Protein AF-A0AAV9IFF8-F1 (afdb_monomer_lite)

Organism: NCBI:txid3028027

Structure (mmCIF, N/CA/C/O backbone):
data_AF-A0AAV9IFF8-F1
#
_entry.id   AF-A0AAV9IFF8-F1
#
loop_
_atom_site.group_PDB
_atom_site.id
_atom_site.type_symbol
_atom_site.label_atom_id
_atom_site.label_alt_id
_atom_site.label_comp_id
_atom_site.label_asym_id
_atom_site.label_entity_id
_atom_site.label_seq_id
_atom_site.pdbx_PDB_ins_code
_atom_site.Cartn_x
_atom_site.Cartn_y
_atom_site.Cartn_z
_atom_site.occupancy
_atom_site.B_iso_or_equiv
_atom_site.auth_seq_id
_atom_site.auth_comp_id
_atom_site.auth_asym_id
_atom_site.auth_atom_id
_atom_site.pdbx_PDB_model_num
ATOM 1 N N . MET A 1 1 ? 16.953 96.200 3.682 1.00 42.09 1 MET A N 1
ATOM 2 C CA . MET A 1 1 ? 16.324 95.847 4.978 1.00 42.09 1 MET A CA 1
ATOM 3 C C . MET A 1 1 ? 15.587 94.523 4.753 1.00 42.09 1 MET A C 1
ATOM 5 O O . MET A 1 1 ? 14.752 94.488 3.869 1.00 42.09 1 MET A O 1
ATOM 9 N N . GLN A 1 2 ? 16.113 93.362 5.183 1.00 49.62 2 GLN A N 1
ATOM 10 C CA . GLN A 1 2 ? 15.755 92.664 6.444 1.00 49.62 2 GLN A CA 1
ATOM 11 C C . GLN A 1 2 ? 14.228 92.605 6.643 1.00 49.62 2 GLN A C 1
ATOM 13 O O . GLN A 1 2 ? 13.622 93.662 6.679 1.00 49.62 2 GLN A O 1
ATOM 18 N N . ARG A 1 3 ? 13.508 91.491 6.818 1.00 42.75 3 ARG A N 1
ATOM 19 C CA . ARG A 1 3 ? 13.687 90.064 7.199 1.00 42.75 3 ARG A CA 1
ATOM 20 C C . ARG A 1 3 ? 12.395 89.354 6.688 1.00 42.75 3 ARG A C 1
ATOM 22 O O . ARG A 1 3 ? 11.478 90.056 6.291 1.00 42.75 3 ARG A O 1
ATOM 29 N N . GLY A 1 4 ? 12.151 88.046 6.651 1.00 45.41 4 GLY A N 1
ATOM 30 C CA . GLY A 1 4 ? 12.701 86.811 7.217 1.00 45.41 4 GLY A CA 1
ATOM 31 C C . GLY A 1 4 ? 11.937 85.635 6.549 1.00 45.41 4 GLY A C 1
ATOM 32 O O . GLY A 1 4 ? 10.887 85.854 5.956 1.00 45.41 4 GLY A O 1
ATOM 33 N N . ARG A 1 5 ? 12.514 84.431 6.397 1.00 56.25 5 ARG A N 1
ATOM 34 C CA . ARG A 1 5 ? 12.431 83.295 7.352 1.00 56.25 5 ARG A CA 1
ATOM 35 C C . ARG A 1 5 ? 10.964 82.991 7.734 1.00 56.25 5 ARG A C 1
ATOM 37 O O . ARG A 1 5 ? 10.311 83.872 8.260 1.00 56.25 5 ARG A O 1
ATOM 44 N N . ILE A 1 6 ? 10.378 81.806 7.538 1.00 61.88 6 ILE A N 1
ATOM 45 C CA . ILE A 1 6 ? 10.861 80.447 7.829 1.00 61.88 6 ILE A CA 1
ATOM 46 C C . ILE A 1 6 ? 9.846 79.386 7.326 1.00 61.88 6 ILE A C 1
ATOM 48 O O . ILE A 1 6 ? 8.642 79.583 7.400 1.00 61.88 6 ILE A O 1
ATOM 52 N N . THR A 1 7 ? 10.387 78.251 6.870 1.00 54.72 7 THR A N 1
ATOM 53 C CA . THR A 1 7 ? 9.978 76.844 7.100 1.00 54.72 7 THR A CA 1
ATOM 54 C C . THR A 1 7 ? 8.498 76.422 7.105 1.00 54.72 7 THR A C 1
ATOM 56 O O . THR A 1 7 ? 7.759 76.725 8.036 1.00 54.72 7 THR A O 1
ATOM 59 N N . ALA A 1 8 ? 8.165 75.454 6.246 1.00 54.12 8 ALA A N 1
ATOM 60 C CA . ALA A 1 8 ? 7.304 74.340 6.643 1.00 54.12 8 ALA A CA 1
ATOM 61 C C . ALA A 1 8 ? 7.813 73.041 6.001 1.00 54.12 8 ALA A C 1
ATOM 63 O O . ALA A 1 8 ? 7.726 72.824 4.795 1.00 54.12 8 ALA A O 1
ATOM 64 N N . TYR A 1 9 ? 8.404 72.194 6.841 1.00 48.12 9 TYR A N 1
ATOM 65 C CA . TYR A 1 9 ? 8.840 70.844 6.516 1.00 48.12 9 TYR A CA 1
ATOM 66 C C . TYR A 1 9 ? 7.629 69.970 6.154 1.00 48.12 9 TYR A C 1
ATOM 68 O O . TYR A 1 9 ? 6.888 69.524 7.031 1.00 48.12 9 TYR A O 1
ATOM 76 N N . GLY A 1 10 ? 7.454 69.677 4.866 1.00 54.97 10 GLY A N 1
ATOM 77 C CA . GLY A 1 10 ? 6.535 68.645 4.394 1.00 54.97 10 GLY A CA 1
ATOM 78 C C . GLY A 1 10 ? 7.095 67.254 4.692 1.00 54.97 10 GLY A C 1
ATOM 79 O O . GLY A 1 10 ? 7.974 66.761 3.989 1.00 54.97 10 GLY A O 1
ATOM 80 N N . LYS A 1 11 ? 6.597 66.599 5.747 1.00 55.12 11 LYS A N 1
ATOM 81 C CA . LYS A 1 11 ? 6.882 65.184 6.030 1.00 55.12 11 LYS A CA 1
ATOM 82 C C . LYS A 1 11 ? 6.190 64.298 4.988 1.00 55.12 11 LYS A C 1
ATOM 84 O O . LYS A 1 11 ? 5.025 63.943 5.144 1.00 55.12 11 LYS A O 1
ATOM 89 N N . ALA A 1 12 ? 6.922 63.887 3.956 1.00 59.81 12 ALA A N 1
ATOM 90 C CA . ALA A 1 12 ? 6.508 62.805 3.069 1.00 59.81 12 ALA A CA 1
ATOM 91 C C . ALA A 1 12 ? 6.584 61.461 3.822 1.00 59.81 12 ALA A C 1
ATOM 93 O O . ALA A 1 12 ? 7.671 60.928 4.068 1.00 59.81 12 ALA A O 1
ATOM 94 N N . LYS A 1 13 ? 5.429 60.901 4.206 1.00 57.62 13 LYS A N 1
ATOM 95 C CA . LYS A 1 13 ? 5.331 59.514 4.682 1.00 57.62 13 LYS A CA 1
ATOM 96 C C . LYS A 1 13 ? 5.548 58.571 3.497 1.00 57.62 13 LYS A C 1
ATOM 98 O O . LYS A 1 13 ? 4.635 58.299 2.725 1.00 57.62 13 LYS A O 1
ATOM 103 N N . ARG A 1 14 ? 6.773 58.070 3.359 1.00 55.28 14 ARG A N 1
ATOM 104 C CA . ARG A 1 14 ? 7.107 56.956 2.468 1.00 55.28 14 ARG A CA 1
ATOM 105 C C . ARG A 1 14 ? 6.569 55.672 3.109 1.00 55.28 14 ARG A C 1
ATOM 107 O O . ARG A 1 14 ? 7.108 55.228 4.116 1.00 55.28 14 ARG A O 1
ATOM 114 N N . ASN A 1 15 ? 5.498 55.096 2.563 1.00 49.34 15 ASN A N 1
ATOM 115 C CA . ASN A 1 15 ? 5.029 53.762 2.952 1.00 49.34 15 ASN A CA 1
ATOM 116 C C . ASN A 1 15 ? 6.016 52.706 2.425 1.00 49.34 15 ASN A C 1
ATOM 118 O O . ASN A 1 15 ? 5.869 52.176 1.328 1.00 49.34 15 ASN A O 1
ATOM 122 N N . SER A 1 16 ? 7.045 52.410 3.215 1.00 51.75 16 SER A N 1
ATOM 123 C CA . SER A 1 16 ? 7.990 51.315 3.006 1.00 51.75 16 SER A CA 1
ATOM 124 C C . SER A 1 16 ? 7.501 50.056 3.727 1.00 51.75 16 SER A C 1
ATOM 126 O O . SER A 1 16 ? 7.927 49.800 4.849 1.00 51.75 16 SER A O 1
ATOM 128 N N . ALA A 1 17 ? 6.584 49.278 3.140 1.00 56.06 17 ALA A N 1
ATOM 129 C CA . ALA A 1 17 ? 6.200 47.988 3.735 1.00 56.06 17 ALA A CA 1
ATOM 130 C C . ALA A 1 17 ? 5.444 47.024 2.797 1.00 56.06 17 ALA A C 1
ATOM 132 O O . ALA A 1 17 ? 4.446 46.443 3.212 1.00 56.06 17 ALA A O 1
ATOM 133 N N . LYS A 1 18 ? 5.877 46.798 1.550 1.00 47.75 18 LYS A N 1
ATOM 134 C CA . LYS A 1 18 ? 5.387 45.643 0.762 1.00 47.75 18 LYS A CA 1
ATOM 135 C C . LYS A 1 18 ? 6.477 45.069 -0.146 1.00 47.75 18 LYS A C 1
ATOM 137 O O . LYS A 1 18 ? 6.438 45.248 -1.351 1.00 47.75 18 LYS A O 1
ATOM 142 N N . ALA A 1 19 ? 7.456 44.386 0.446 1.00 48.84 19 ALA A N 1
ATOM 143 C CA . ALA A 1 19 ? 8.402 43.543 -0.300 1.00 48.84 19 ALA A CA 1
ATOM 144 C C . ALA A 1 19 ? 8.931 42.333 0.506 1.00 48.84 19 ALA A C 1
ATOM 146 O O . ALA A 1 19 ? 9.904 41.704 0.104 1.00 48.84 19 ALA A O 1
ATOM 147 N N . SER A 1 20 ? 8.308 41.987 1.644 1.00 47.22 20 SER A N 1
ATOM 148 C CA . SER A 1 20 ? 8.873 40.995 2.584 1.00 47.22 20 SER A CA 1
ATOM 149 C C . SER A 1 20 ? 7.945 39.824 2.938 1.00 47.22 20 SER A C 1
ATOM 151 O O . SER A 1 20 ? 8.296 39.027 3.804 1.00 47.22 20 SER A O 1
ATOM 153 N N . LYS A 1 21 ? 6.768 39.683 2.305 1.00 41.88 21 LYS A N 1
ATOM 154 C CA . LYS A 1 21 ? 5.779 38.642 2.672 1.00 41.88 21 LYS A CA 1
ATOM 155 C C . LYS A 1 21 ? 5.850 37.342 1.857 1.00 41.88 21 LYS A C 1
ATOM 157 O O . LYS A 1 21 ? 5.424 36.313 2.369 1.00 41.88 21 LYS A O 1
ATOM 162 N N . ASP A 1 22 ? 6.458 37.333 0.672 1.00 48.09 22 ASP A N 1
ATOM 163 C CA . ASP A 1 22 ? 6.428 36.151 -0.209 1.00 48.09 22 ASP A CA 1
ATOM 164 C C . ASP A 1 22 ? 7.368 35.001 0.197 1.00 48.09 22 ASP A C 1
ATOM 166 O O . ASP A 1 22 ? 7.077 33.834 -0.062 1.00 48.09 22 ASP A O 1
ATOM 170 N N . LYS A 1 23 ? 8.481 35.275 0.892 1.00 47.25 23 LYS A N 1
ATOM 171 C CA . LYS A 1 23 ? 9.466 34.224 1.231 1.00 47.25 23 LYS A CA 1
ATOM 172 C C . LYS A 1 23 ? 9.022 33.288 2.368 1.00 47.25 23 LYS A C 1
ATOM 174 O O . LYS A 1 23 ? 9.404 32.122 2.367 1.00 47.25 23 LYS A O 1
ATOM 179 N N . LYS A 1 24 ? 8.192 33.759 3.309 1.00 44.62 24 LYS A N 1
ATOM 180 C CA . LYS A 1 24 ? 7.740 32.965 4.474 1.00 44.62 24 LYS A CA 1
ATOM 181 C C . LYS A 1 24 ? 6.544 32.058 4.154 1.00 44.62 24 LYS A C 1
ATOM 183 O O . LYS A 1 24 ? 6.413 30.992 4.748 1.00 44.62 24 LYS A O 1
ATOM 188 N N . GLN A 1 25 ? 5.716 32.441 3.179 1.00 51.28 25 GLN A N 1
ATOM 189 C CA . GLN A 1 25 ? 4.588 31.630 2.705 1.00 51.28 25 GLN A CA 1
ATOM 190 C C . GLN A 1 25 ? 5.077 30.389 1.934 1.00 51.28 25 GLN A C 1
ATOM 192 O O . GLN A 1 25 ? 4.572 29.292 2.148 1.00 51.28 25 GLN A O 1
ATOM 197 N N . LYS A 1 26 ? 6.119 30.553 1.103 1.00 49.09 26 LYS A N 1
ATOM 198 C CA . LYS A 1 26 ? 6.675 29.498 0.239 1.00 49.09 26 LYS A CA 1
ATOM 199 C C . LYS A 1 26 ? 7.451 28.418 1.006 1.00 49.09 26 LYS A C 1
ATOM 201 O O . LYS A 1 26 ? 7.470 27.270 0.590 1.00 49.09 26 LYS A O 1
ATOM 206 N N . GLN A 1 27 ? 8.070 28.764 2.138 1.00 55.97 27 GLN A N 1
ATOM 207 C CA . GLN A 1 27 ? 8.762 27.787 2.991 1.00 55.97 27 GLN A CA 1
ATOM 208 C C . GLN A 1 27 ? 7.787 26.893 3.773 1.00 55.97 27 GLN A C 1
ATOM 210 O O . GLN A 1 27 ? 8.046 25.705 3.927 1.00 55.97 27 GLN A O 1
ATOM 215 N N . LYS A 1 28 ? 6.644 27.427 4.228 1.00 59.12 28 LYS A N 1
ATOM 216 C CA . LYS A 1 28 ? 5.667 26.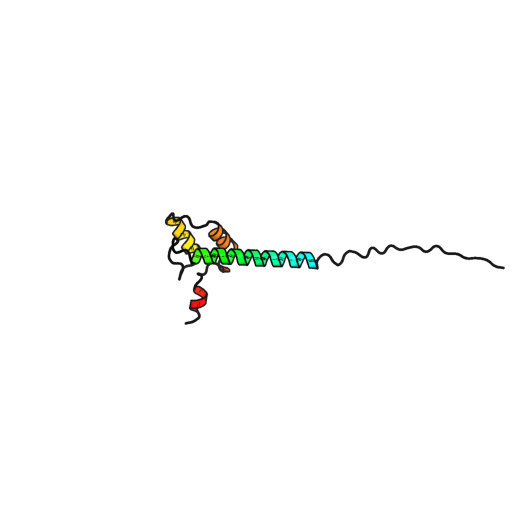649 5.007 1.00 59.12 28 LYS A CA 1
ATOM 217 C C . LYS A 1 28 ? 4.963 25.580 4.163 1.00 59.12 28 LYS A C 1
ATOM 219 O O . LYS A 1 28 ? 4.780 24.470 4.644 1.00 59.12 28 LYS A O 1
ATOM 224 N N . THR A 1 29 ? 4.615 25.893 2.914 1.00 64.00 29 THR A N 1
ATOM 225 C CA . THR A 1 29 ? 3.931 24.961 1.997 1.00 64.00 29 THR A CA 1
ATOM 226 C C . THR A 1 29 ? 4.817 23.801 1.543 1.00 64.00 29 THR A C 1
ATOM 228 O O . THR A 1 29 ? 4.327 22.699 1.314 1.00 64.00 29 THR A O 1
ATOM 231 N N . VAL A 1 30 ? 6.128 24.028 1.424 1.00 68.62 30 VAL A N 1
ATOM 232 C CA . VAL A 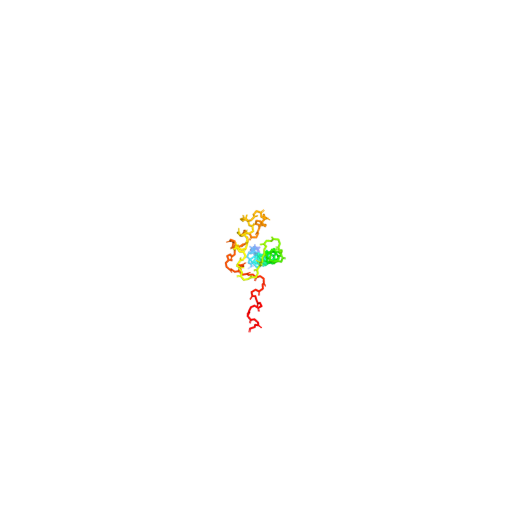1 30 ? 7.087 22.977 1.054 1.00 68.62 30 VAL A CA 1
ATOM 233 C C . VAL A 1 30 ? 7.271 21.980 2.199 1.00 68.62 30 VAL A C 1
ATOM 235 O O . VAL A 1 30 ? 7.245 20.778 1.960 1.00 68.62 30 VAL A O 1
ATOM 238 N N . VAL A 1 31 ? 7.387 22.456 3.444 1.00 70.62 31 VAL A N 1
ATOM 239 C CA . VAL A 1 31 ? 7.542 21.581 4.621 1.00 70.62 31 VAL A CA 1
ATOM 240 C C . VAL A 1 31 ? 6.316 20.686 4.821 1.00 70.62 31 VAL A C 1
ATOM 242 O O . VAL A 1 31 ? 6.476 19.489 5.034 1.00 70.62 31 VAL A O 1
ATOM 245 N N . THR A 1 32 ? 5.099 21.224 4.681 1.00 72.88 32 THR A N 1
ATOM 246 C CA . THR A 1 32 ? 3.866 20.426 4.822 1.00 72.88 32 THR A CA 1
ATOM 247 C C . THR A 1 32 ? 3.769 19.319 3.775 1.00 72.88 32 THR A C 1
ATOM 249 O O . THR A 1 32 ? 3.379 18.205 4.098 1.00 72.88 32 THR A O 1
ATOM 252 N N . ASN A 1 33 ? 4.183 19.599 2.536 1.00 81.44 33 ASN A N 1
ATOM 253 C CA . ASN A 1 33 ? 4.159 18.615 1.454 1.00 81.44 33 ASN A CA 1
ATOM 254 C C . ASN A 1 33 ? 5.196 17.488 1.645 1.00 81.44 33 ASN A C 1
ATOM 256 O O . ASN A 1 33 ? 4.974 16.363 1.206 1.00 81.44 33 ASN A O 1
ATOM 260 N N . ILE A 1 34 ? 6.332 17.768 2.294 1.00 86.75 34 ILE A N 1
ATOM 261 C CA . ILE A 1 34 ? 7.318 16.732 2.643 1.00 86.75 34 ILE A CA 1
ATOM 262 C C . ILE A 1 34 ? 6.752 15.816 3.735 1.00 86.75 34 ILE A C 1
ATOM 264 O O . ILE A 1 34 ? 6.796 14.600 3.586 1.00 86.75 34 ILE A O 1
ATOM 268 N N . GLN A 1 35 ? 6.165 16.393 4.788 1.00 91.75 35 GLN A N 1
ATOM 269 C CA . GLN A 1 35 ? 5.578 15.621 5.891 1.00 91.75 35 GLN A CA 1
ATOM 270 C C . GLN A 1 35 ? 4.447 14.700 5.419 1.00 91.75 35 GLN A C 1
ATOM 272 O O . GLN A 1 35 ? 4.391 13.544 5.826 1.00 91.75 35 GLN A O 1
ATOM 277 N N . GLU A 1 36 ? 3.581 15.193 4.532 1.00 92.06 36 GLU A N 1
ATOM 278 C CA . GLU A 1 36 ? 2.502 14.404 3.930 1.00 92.06 36 GLU A CA 1
ATOM 279 C C . GLU A 1 36 ? 3.058 13.201 3.150 1.00 92.06 36 GLU A C 1
ATOM 281 O O . GLU A 1 36 ? 2.652 12.063 3.383 1.00 92.06 36 GLU A O 1
ATOM 286 N N . ARG A 1 37 ? 4.077 13.415 2.306 1.00 93.75 37 ARG A N 1
ATOM 287 C CA . ARG A 1 37 ? 4.718 12.327 1.550 1.00 93.75 37 ARG A CA 1
ATOM 288 C C . ARG A 1 37 ? 5.375 11.280 2.447 1.00 93.75 37 ARG A C 1
ATOM 290 O O . ARG A 1 37 ? 5.230 10.089 2.185 1.00 93.75 37 ARG A O 1
ATOM 297 N N . GLU A 1 38 ? 6.048 11.696 3.517 1.00 95.31 38 GLU A N 1
ATOM 298 C CA . GLU A 1 38 ? 6.631 10.761 4.488 1.00 95.31 38 GLU A CA 1
ATOM 299 C C . GLU A 1 38 ? 5.564 9.923 5.205 1.00 95.31 38 GLU A C 1
ATOM 301 O O . GLU A 1 38 ? 5.785 8.744 5.486 1.00 95.31 38 GLU A O 1
ATOM 306 N N . GLN A 1 39 ? 4.407 10.512 5.518 1.00 96.56 39 GLN A N 1
ATOM 307 C CA . GLN A 1 39 ? 3.292 9.788 6.132 1.00 96.56 39 GLN A CA 1
ATOM 308 C C . GLN A 1 39 ? 2.715 8.742 5.179 1.00 96.56 39 GLN A C 1
ATOM 310 O O . GLN A 1 39 ? 2.507 7.596 5.575 1.00 96.56 39 GLN A O 1
ATOM 315 N N . GLU A 1 40 ? 2.514 9.102 3.917 1.00 96.81 40 GLU A N 1
ATOM 316 C CA . GLU A 1 40 ? 2.035 8.176 2.893 1.00 96.81 40 GLU A CA 1
ATOM 317 C C . GLU A 1 40 ? 3.004 7.018 2.666 1.00 96.81 40 GLU A C 1
ATOM 319 O O . GLU A 1 40 ? 2.585 5.866 2.600 1.00 96.81 40 GLU A O 1
ATOM 324 N N . GLU A 1 41 ? 4.309 7.295 2.609 1.00 95.94 41 GLU A N 1
ATOM 325 C CA . GLU A 1 41 ? 5.320 6.244 2.502 1.00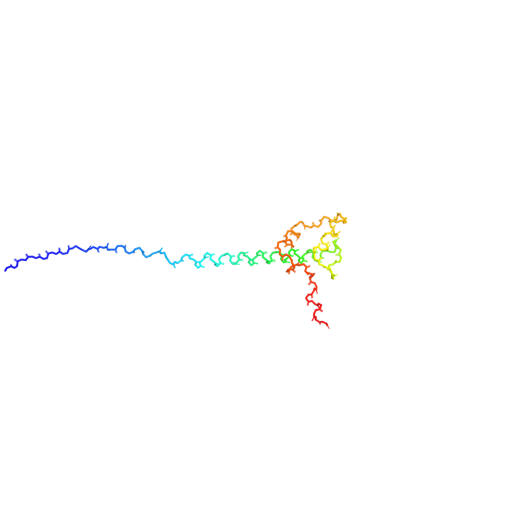 95.94 41 GLU A CA 1
ATOM 326 C C . GLU A 1 41 ? 5.265 5.263 3.673 1.00 95.94 41 GLU A C 1
ATOM 328 O O . GLU A 1 41 ? 5.438 4.061 3.473 1.00 95.94 41 GLU A O 1
ATOM 333 N N . ARG A 1 42 ? 5.018 5.746 4.898 1.00 97.00 42 ARG A N 1
ATOM 334 C CA . ARG A 1 42 ? 4.846 4.872 6.068 1.00 97.00 42 ARG A CA 1
ATOM 335 C C . ARG A 1 42 ? 3.612 3.986 5.922 1.00 97.00 42 ARG A C 1
ATOM 337 O O . ARG A 1 42 ? 3.721 2.789 6.160 1.00 97.00 42 ARG A O 1
ATOM 344 N N . ILE A 1 43 ? 2.488 4.549 5.476 1.00 97.81 43 ILE A N 1
ATOM 345 C CA . ILE A 1 43 ? 1.241 3.805 5.235 1.00 97.81 43 ILE A CA 1
ATOM 346 C C . ILE A 1 43 ? 1.461 2.704 4.189 1.00 97.81 43 ILE A C 1
ATOM 348 O O . ILE A 1 43 ? 1.062 1.559 4.393 1.00 97.81 43 ILE A O 1
ATOM 352 N N . LEU A 1 44 ? 2.127 3.028 3.079 1.00 97.25 44 LEU A N 1
ATOM 353 C CA . LEU A 1 44 ? 2.420 2.063 2.017 1.00 97.25 44 LEU A CA 1
ATOM 354 C C . LEU A 1 44 ? 3.378 0.958 2.490 1.00 97.25 44 LEU A C 1
ATOM 356 O O . LEU A 1 44 ? 3.155 -0.213 2.191 1.00 97.25 44 LEU A O 1
ATOM 360 N N . LYS A 1 45 ? 4.403 1.305 3.279 1.00 95.69 45 LYS A N 1
ATOM 361 C CA . LYS A 1 45 ? 5.324 0.334 3.897 1.00 95.69 45 LYS A CA 1
ATOM 362 C C . LYS A 1 45 ? 4.602 -0.608 4.855 1.00 95.69 45 LYS A C 1
ATOM 364 O O . LYS A 1 45 ? 4.837 -1.812 4.825 1.00 95.69 45 LYS A O 1
ATOM 369 N N . GLU A 1 46 ? 3.717 -0.078 5.693 1.00 96.88 46 GLU A N 1
ATOM 370 C CA . GLU A 1 46 ? 2.917 -0.884 6.616 1.00 96.88 46 GLU A CA 1
ATOM 371 C C . GLU A 1 46 ? 1.987 -1.841 5.861 1.00 96.88 46 GLU A C 1
ATOM 373 O O . GLU A 1 46 ? 1.903 -3.022 6.199 1.00 96.88 46 GLU A O 1
ATOM 378 N N . PHE A 1 47 ? 1.355 -1.367 4.782 1.00 97.38 47 PHE A N 1
ATOM 379 C CA . PHE A 1 47 ? 0.576 -2.222 3.893 1.00 97.38 47 PHE A CA 1
ATOM 380 C C . PHE A 1 47 ? 1.431 -3.350 3.296 1.00 97.38 47 PHE A C 1
ATOM 382 O O . PHE A 1 47 ? 1.013 -4.510 3.322 1.00 97.38 47 PHE A O 1
ATOM 389 N N . ASP A 1 48 ? 2.636 -3.049 2.806 1.00 96.12 48 ASP A N 1
ATOM 390 C CA . ASP A 1 48 ? 3.572 -4.029 2.234 1.00 96.12 48 ASP A CA 1
ATOM 391 C C . ASP A 1 48 ? 4.009 -5.112 3.222 1.00 96.12 48 ASP A C 1
ATOM 393 O O . ASP A 1 48 ? 4.108 -6.280 2.844 1.00 96.12 48 ASP A O 1
ATOM 397 N N . LEU A 1 49 ? 4.204 -4.751 4.489 1.00 94.75 49 LEU A N 1
ATOM 398 C CA . LEU A 1 49 ? 4.610 -5.678 5.549 1.00 94.75 49 LEU A CA 1
ATOM 399 C C . LEU A 1 49 ? 3.445 -6.490 6.133 1.00 94.75 49 LEU A C 1
ATOM 401 O O . LEU A 1 49 ? 3.669 -7.483 6.826 1.00 94.75 49 LEU A O 1
ATOM 405 N N . ASN A 1 50 ? 2.198 -6.104 5.859 1.00 95.44 50 ASN A N 1
ATOM 406 C CA . ASN A 1 50 ? 1.035 -6.824 6.359 1.00 95.44 50 ASN A CA 1
ATOM 407 C C . ASN A 1 50 ? 0.724 -8.065 5.504 1.00 95.44 50 ASN A C 1
ATOM 409 O O . ASN A 1 50 ? 0.093 -7.973 4.450 1.00 95.44 50 ASN A O 1
ATOM 413 N N . TYR A 1 51 ? 1.116 -9.247 5.988 1.00 93.00 51 TYR A N 1
ATOM 414 C CA . TYR A 1 51 ? 0.911 -10.527 5.299 1.00 93.00 51 TYR A CA 1
ATOM 415 C C . TYR A 1 51 ? -0.558 -10.933 5.111 1.00 93.00 51 TYR A C 1
ATOM 417 O O . TYR A 1 51 ? -0.835 -11.774 4.255 1.00 93.00 51 TYR A O 1
ATOM 425 N N . GLN A 1 52 ? -1.508 -10.334 5.845 1.00 95.31 52 GLN A N 1
ATOM 426 C CA . GLN A 1 52 ? -2.934 -10.642 5.697 1.00 95.31 52 GLN A CA 1
ATOM 427 C C . GLN A 1 52 ? -3.414 -10.402 4.263 1.00 95.31 52 GLN A C 1
ATOM 429 O O . GLN A 1 52 ? -4.255 -11.143 3.775 1.00 95.31 52 GLN A O 1
ATOM 434 N N . PHE A 1 53 ? -2.854 -9.414 3.560 1.00 95.31 53 PHE A N 1
ATOM 435 C CA . PHE A 1 53 ? -3.254 -9.052 2.195 1.00 95.31 53 PHE A CA 1
ATOM 436 C C . PHE A 1 53 ? -2.532 -9.857 1.101 1.00 95.31 53 PHE A C 1
ATOM 438 O O . PHE A 1 53 ? -2.663 -9.557 -0.086 1.00 95.31 53 PHE A O 1
ATOM 445 N N . GLY A 1 54 ? -1.784 -10.895 1.488 1.00 89.25 54 GLY A N 1
ATOM 446 C CA . GLY A 1 54 ? -1.033 -11.761 0.584 1.00 89.25 54 GLY A CA 1
ATOM 447 C C . GLY A 1 54 ? 0.395 -11.271 0.309 1.00 89.25 54 GLY A C 1
ATOM 448 O O . GLY A 1 54 ? 0.821 -10.252 0.862 1.00 89.25 54 GLY A O 1
ATOM 449 N N . PRO A 1 55 ? 1.153 -11.993 -0.538 1.00 90.12 55 PRO A N 1
ATOM 450 C CA . PRO A 1 55 ? 2.547 -11.666 -0.833 1.00 90.12 55 PRO A CA 1
ATOM 451 C C . PRO A 1 55 ? 2.663 -10.281 -1.478 1.00 90.12 55 PRO A C 1
ATOM 453 O O . PRO A 1 55 ? 1.876 -9.940 -2.360 1.00 90.12 55 PRO A O 1
ATOM 456 N N . CYS A 1 56 ? 3.631 -9.485 -1.022 1.00 88.25 56 CYS A N 1
ATOM 457 C CA . CYS A 1 56 ? 3.921 -8.160 -1.572 1.00 88.25 56 CYS A CA 1
ATOM 458 C C . CYS A 1 56 ? 4.975 -8.170 -2.678 1.00 88.25 56 CYS A C 1
ATOM 460 O O . CYS A 1 56 ? 4.963 -7.285 -3.517 1.00 88.25 56 CYS A O 1
ATOM 462 N N . VAL A 1 57 ? 5.849 -9.175 -2.717 1.00 87.94 57 VAL A N 1
ATOM 463 C CA . VAL A 1 57 ? 6.988 -9.203 -3.640 1.00 87.94 57 VAL A CA 1
ATOM 464 C C . VAL A 1 57 ? 6.550 -9.585 -5.054 1.00 87.94 57 VAL A C 1
ATOM 466 O O . VAL A 1 57 ? 5.897 -10.610 -5.252 1.00 87.94 57 VAL A O 1
ATOM 469 N N . GLY A 1 58 ? 6.981 -8.804 -6.048 1.00 87.12 58 GLY A N 1
ATOM 470 C CA . GLY A 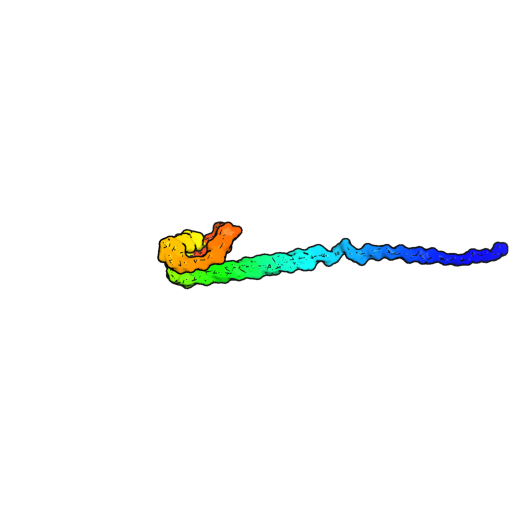1 58 ? 6.835 -9.150 -7.466 1.00 87.12 58 GLY A CA 1
ATOM 471 C C . GLY A 1 58 ? 5.498 -8.765 -8.096 1.00 87.12 58 GLY A C 1
ATOM 472 O O . GLY A 1 58 ? 5.261 -9.114 -9.250 1.00 87.12 58 GLY A O 1
ATOM 473 N N . ILE A 1 59 ? 4.643 -8.045 -7.370 1.00 92.44 59 ILE A N 1
ATOM 474 C CA . ILE A 1 59 ? 3.398 -7.471 -7.887 1.00 92.44 59 ILE A CA 1
ATOM 475 C C . ILE A 1 59 ? 3.257 -6.026 -7.409 1.00 92.44 59 ILE A C 1
ATOM 477 O O . ILE A 1 59 ? 3.662 -5.703 -6.296 1.00 92.44 59 ILE A O 1
ATOM 481 N N . GLY A 1 60 ? 2.634 -5.171 -8.222 1.00 94.75 60 GLY A N 1
ATOM 482 C CA . GLY A 1 60 ? 2.352 -3.794 -7.814 1.00 94.75 60 GLY A CA 1
ATOM 483 C C . GLY A 1 60 ? 1.367 -3.718 -6.638 1.00 94.75 60 GLY A C 1
ATOM 484 O O . GLY A 1 60 ? 0.464 -4.561 -6.508 1.00 94.75 60 GLY A O 1
ATOM 485 N N . ARG A 1 61 ? 1.504 -2.689 -5.796 1.00 96.81 61 ARG A N 1
ATOM 486 C CA . ARG A 1 61 ? 0.658 -2.412 -4.626 1.00 96.81 61 ARG A CA 1
ATOM 487 C C . ARG A 1 61 ? -0.818 -2.330 -5.002 1.00 96.81 61 ARG A C 1
ATOM 489 O O . ARG A 1 61 ? -1.648 -2.884 -4.283 1.00 96.81 61 ARG A O 1
ATOM 496 N N . LEU A 1 62 ? -1.162 -1.727 -6.141 1.00 97.50 62 LEU A N 1
ATOM 497 C CA . LEU A 1 62 ? -2.539 -1.628 -6.630 1.00 97.50 62 LEU A CA 1
ATOM 498 C C . LEU A 1 62 ? 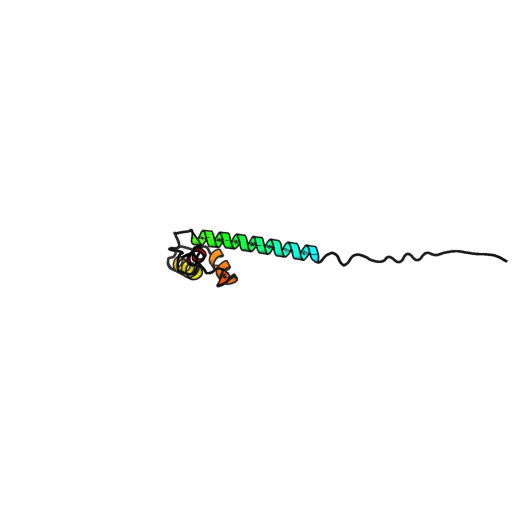-3.117 -3.001 -6.978 1.00 97.50 62 LEU A C 1
ATOM 500 O O . LEU A 1 62 ? -4.262 -3.308 -6.639 1.00 97.50 62 LEU A O 1
ATOM 504 N N . THR A 1 63 ? -2.321 -3.848 -7.629 1.00 96.56 63 THR A N 1
ATOM 505 C CA . THR A 1 63 ? -2.721 -5.222 -7.963 1.00 96.56 63 THR A CA 1
ATOM 506 C C . THR A 1 63 ? -2.947 -6.037 -6.691 1.00 96.56 63 THR A C 1
ATOM 508 O O . THR A 1 63 ? -3.971 -6.714 -6.556 1.00 96.56 63 THR A O 1
ATOM 511 N N . ARG A 1 64 ? -2.037 -5.919 -5.718 1.00 97.44 64 ARG A N 1
ATOM 512 C CA . ARG A 1 64 ? -2.164 -6.555 -4.403 1.00 97.44 64 ARG A CA 1
ATOM 513 C C . ARG A 1 64 ? -3.398 -6.078 -3.643 1.00 97.44 64 ARG A C 1
ATOM 515 O O . ARG A 1 64 ? -4.143 -6.903 -3.117 1.00 97.44 64 ARG A O 1
ATOM 522 N N . TRP A 1 65 ? -3.654 -4.771 -3.633 1.00 98.06 65 TRP A N 1
ATOM 523 C CA . TRP A 1 65 ? -4.824 -4.176 -2.990 1.00 98.06 65 TRP A CA 1
ATOM 524 C C . TRP A 1 65 ? -6.127 -4.715 -3.593 1.00 98.06 65 TRP A C 1
ATOM 526 O O . TRP A 1 65 ? -6.988 -5.209 -2.866 1.00 98.06 65 TRP A O 1
ATOM 536 N N . LYS A 1 66 ? -6.244 -4.726 -4.929 1.00 97.62 66 LYS A N 1
ATOM 537 C CA . LYS A 1 66 ? -7.424 -5.260 -5.635 1.00 97.62 66 LYS A CA 1
ATOM 538 C C . LYS A 1 66 ? -7.665 -6.736 -5.323 1.00 97.62 66 LYS A C 1
ATOM 540 O O . LYS A 1 66 ? -8.808 -7.131 -5.105 1.00 97.62 66 LYS A O 1
ATOM 545 N N . ARG A 1 67 ? -6.600 -7.542 -5.255 1.00 97.19 67 ARG A N 1
ATOM 546 C CA . ARG A 1 67 ? -6.686 -8.958 -4.871 1.00 97.19 67 ARG A CA 1
ATOM 547 C C . ARG A 1 67 ? -7.160 -9.131 -3.428 1.00 97.19 67 ARG A C 1
ATOM 549 O O . ARG A 1 67 ? -8.028 -9.953 -3.168 1.00 97.19 67 ARG A O 1
ATOM 556 N N . ALA A 1 68 ? -6.619 -8.367 -2.483 1.00 97.81 68 ALA A N 1
ATOM 557 C CA . ALA A 1 68 ? -7.072 -8.424 -1.095 1.00 97.81 68 ALA A CA 1
ATOM 558 C C . ALA A 1 68 ? -8.554 -8.033 -0.961 1.00 97.81 68 ALA A C 1
ATOM 560 O O . ALA A 1 68 ? -9.304 -8.672 -0.222 1.00 97.81 68 ALA A O 1
ATOM 561 N N . GLN A 1 69 ? -8.994 -7.026 -1.721 1.00 98.06 69 GLN A N 1
ATOM 562 C CA . GLN A 1 69 ? -10.391 -6.605 -1.762 1.00 98.06 69 GLN A CA 1
ATOM 563 C C . GLN A 1 69 ? -11.307 -7.679 -2.367 1.00 98.06 69 GLN A C 1
ATOM 565 O O . GLN A 1 69 ? -12.383 -7.921 -1.820 1.00 98.06 69 GLN A O 1
ATOM 570 N N . SER A 1 70 ? -10.896 -8.345 -3.454 1.00 97.62 70 SER A N 1
ATOM 571 C CA . SER A 1 70 ? -11.687 -9.424 -4.067 1.00 97.62 70 SER A CA 1
ATOM 572 C C . SER A 1 70 ? -11.788 -10.668 -3.182 1.00 97.62 70 SER A C 1
ATOM 574 O O . SER A 1 70 ? -12.778 -11.389 -3.255 1.00 97.62 70 SER A O 1
ATOM 576 N N . LEU A 1 71 ? -10.802 -10.886 -2.308 1.00 96.81 71 LEU A N 1
ATOM 577 C CA . LEU A 1 71 ? -10.818 -11.924 -1.275 1.00 96.81 71 LEU A CA 1
ATOM 578 C C . LEU A 1 71 ? -11.623 -11.532 -0.022 1.00 96.81 71 LEU A C 1
ATOM 580 O O . LEU A 1 71 ? -11.697 -12.318 0.918 1.00 96.81 71 LEU A O 1
ATOM 584 N N . GLY A 1 72 ? -12.206 -10.329 0.026 1.00 97.38 72 GLY A N 1
ATOM 585 C CA . GLY A 1 72 ? -12.995 -9.869 1.173 1.00 97.38 72 GLY A CA 1
ATOM 586 C C . GLY A 1 72 ? -12.166 -9.542 2.420 1.00 97.38 72 GLY A C 1
ATOM 587 O O . GLY A 1 72 ? -12.707 -9.489 3.520 1.00 97.38 72 GLY A O 1
ATOM 588 N N . LEU A 1 73 ? -10.859 -9.302 2.270 1.00 97.31 73 LEU A N 1
ATOM 589 C CA . LEU A 1 73 ? -9.934 -9.060 3.388 1.00 97.31 73 LEU A CA 1
ATOM 590 C C . LEU A 1 73 ? -9.940 -7.607 3.882 1.00 97.31 73 LEU A C 1
ATOM 592 O O . LEU A 1 73 ? -9.204 -7.280 4.809 1.00 97.31 73 LEU A O 1
ATOM 596 N N . ASN A 1 74 ? -10.762 -6.751 3.266 1.00 97.06 74 ASN A N 1
ATOM 597 C CA . ASN A 1 74 ? -10.959 -5.341 3.613 1.00 97.06 74 ASN A CA 1
ATOM 598 C C . ASN A 1 74 ? -9.640 -4.548 3.738 1.00 97.06 74 ASN A C 1
ATOM 600 O O . ASN A 1 74 ? -9.343 -4.021 4.813 1.00 97.06 74 ASN A O 1
ATOM 604 N N . PRO A 1 75 ? -8.825 -4.460 2.666 1.00 97.75 75 PRO A N 1
ATOM 605 C CA . PRO A 1 75 ? -7.601 -3.666 2.701 1.00 97.75 75 PRO A CA 1
ATOM 606 C C . PRO A 1 75 ? -7.897 -2.174 2.978 1.00 97.75 75 PRO A C 1
ATOM 608 O O . PRO A 1 75 ? -8.972 -1.679 2.622 1.00 97.75 75 PRO A O 1
ATOM 611 N N . PRO A 1 76 ? -6.965 -1.415 3.590 1.00 98.12 76 PRO A N 1
ATOM 612 C CA . PRO A 1 76 ? -7.217 -0.024 3.966 1.00 98.12 76 PRO A CA 1
ATOM 613 C C . PRO A 1 76 ? -7.486 0.868 2.745 1.00 98.12 76 PRO A C 1
ATOM 615 O O . PRO A 1 76 ? -6.697 0.882 1.801 1.00 98.12 76 PRO A O 1
ATOM 618 N N . LYS A 1 77 ? -8.569 1.658 2.769 1.00 98.12 77 LYS A N 1
ATOM 619 C CA . LYS A 1 77 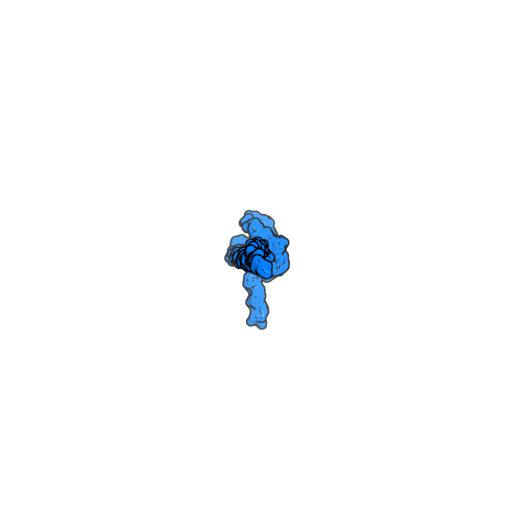? -8.949 2.556 1.655 1.00 98.12 77 LYS A CA 1
ATOM 620 C C . LYS A 1 77 ? -7.910 3.639 1.367 1.00 98.12 77 LYS A C 1
ATOM 622 O O . LYS A 1 77 ? -7.641 3.920 0.207 1.00 98.12 77 LYS A O 1
ATOM 627 N N . ILE A 1 78 ? -7.270 4.162 2.413 1.00 98.06 78 ILE A N 1
ATOM 628 C CA . ILE A 1 78 ? -6.215 5.176 2.295 1.00 98.06 78 ILE A CA 1
ATOM 629 C C . ILE A 1 78 ? -5.063 4.719 1.390 1.00 98.06 78 ILE A C 1
ATOM 631 O O . ILE A 1 78 ? -4.479 5.525 0.678 1.00 98.06 78 ILE A O 1
ATOM 635 N N . VAL A 1 79 ? -4.764 3.414 1.358 1.00 98.00 79 VAL A N 1
ATOM 636 C CA . VAL A 1 79 ? -3.747 2.862 0.456 1.00 98.00 79 VAL A CA 1
ATOM 637 C C . VAL A 1 79 ? -4.172 3.065 -0.995 1.00 98.00 79 VAL A C 1
ATOM 639 O O . VAL A 1 79 ? -3.383 3.572 -1.783 1.00 98.00 79 VAL A O 1
ATOM 642 N N . LEU A 1 80 ? -5.421 2.738 -1.342 1.00 98.38 80 LEU A N 1
ATOM 643 C CA . LEU A 1 80 ? -5.942 2.953 -2.692 1.00 98.38 80 LEU A CA 1
ATOM 644 C C . LEU A 1 80 ? -5.917 4.438 -3.072 1.00 98.38 80 LEU A C 1
ATOM 646 O O . LEU A 1 80 ? -5.437 4.772 -4.147 1.00 98.38 80 LEU A O 1
ATOM 650 N N . GLU A 1 81 ? -6.352 5.325 -2.176 1.00 98.31 81 GLU A N 1
ATOM 651 C CA . GLU A 1 81 ? -6.354 6.776 -2.414 1.00 98.31 81 GLU A CA 1
ATOM 652 C C . GLU A 1 81 ? -4.941 7.322 -2.684 1.00 98.31 81 GLU A C 1
ATOM 654 O O . GLU A 1 81 ? -4.739 8.147 -3.579 1.00 98.31 81 GLU A O 1
ATOM 659 N N . ILE A 1 82 ? -3.934 6.845 -1.941 1.00 98.00 82 ILE A N 1
ATOM 660 C CA . ILE A 1 82 ? -2.531 7.210 -2.172 1.00 98.00 82 ILE A CA 1
ATOM 661 C C . ILE A 1 82 ? -2.061 6.703 -3.540 1.00 98.00 82 ILE A C 1
ATOM 663 O O . ILE A 1 82 ? -1.447 7.469 -4.285 1.00 98.00 82 ILE A O 1
ATOM 667 N N . LEU A 1 83 ? -2.363 5.445 -3.878 1.00 97.38 83 LEU A N 1
ATOM 668 C CA . LEU A 1 83 ? -1.973 4.821 -5.146 1.00 97.38 83 LEU A CA 1
ATOM 669 C C . LEU A 1 83 ? -2.629 5.501 -6.352 1.00 97.38 83 LEU A C 1
ATOM 671 O O . LEU A 1 83 ? -1.963 5.737 -7.353 1.00 97.38 83 LEU A O 1
ATOM 675 N N . GLU A 1 84 ? -3.907 5.864 -6.266 1.00 97.25 84 GLU A N 1
ATOM 676 C CA . GLU A 1 84 ? -4.617 6.574 -7.336 1.00 97.25 84 GLU A CA 1
ATOM 677 C C . GLU A 1 84 ? -4.083 7.997 -7.530 1.00 97.25 84 GLU A C 1
ATOM 679 O O . GLU A 1 84 ? -3.961 8.466 -8.661 1.00 97.25 84 GLU A O 1
ATOM 684 N N . ARG A 1 85 ? -3.712 8.680 -6.439 1.00 96.31 85 ARG A N 1
ATOM 685 C CA . ARG A 1 85 ? -3.185 10.049 -6.494 1.00 96.31 85 ARG A CA 1
ATOM 686 C C . ARG A 1 85 ? -1.734 10.126 -6.979 1.00 96.31 85 ARG A C 1
ATOM 688 O O . ARG A 1 85 ? -1.400 11.075 -7.683 1.00 96.31 85 ARG A O 1
ATOM 695 N N . ARG A 1 86 ? -0.867 9.181 -6.591 1.00 95.75 86 ARG A N 1
ATOM 696 C CA . ARG A 1 86 ? 0.574 9.179 -6.939 1.00 95.75 86 ARG A CA 1
ATOM 697 C C . ARG A 1 86 ? 0.937 8.254 -8.106 1.00 95.75 86 ARG A C 1
ATOM 699 O O . ARG A 1 86 ? 2.009 8.397 -8.691 1.00 95.75 86 ARG A O 1
ATOM 706 N N . GLY A 1 87 ? 0.047 7.342 -8.486 1.00 94.50 87 GLY A N 1
ATOM 707 C CA . GLY A 1 87 ? 0.214 6.468 -9.642 1.00 94.50 87 GLY A CA 1
ATOM 708 C C . GLY A 1 87 ? 1.436 5.551 -9.537 1.00 94.50 87 GLY A C 1
ATOM 709 O O . GLY A 1 87 ? 1.753 5.019 -8.473 1.00 94.50 87 GLY A O 1
ATOM 710 N N . SER A 1 88 ? 2.140 5.378 -10.659 1.00 92.44 88 SER A N 1
ATOM 711 C CA . SER A 1 88 ? 3.271 4.447 -10.787 1.00 92.44 88 SER A CA 1
ATOM 712 C C . SER A 1 88 ? 4.475 4.782 -9.903 1.00 92.44 88 SER A C 1
ATOM 714 O O . SER A 1 88 ? 5.294 3.906 -9.659 1.00 92.44 88 SER A O 1
ATOM 716 N N . GLU A 1 89 ? 4.593 6.018 -9.399 1.00 92.88 89 GLU A N 1
ATOM 717 C CA . GLU A 1 89 ? 5.668 6.423 -8.476 1.00 92.88 89 GLU A CA 1
ATOM 718 C C . GLU A 1 89 ? 5.705 5.544 -7.214 1.00 92.88 89 GLU A C 1
ATOM 720 O O . GLU A 1 89 ? 6.764 5.288 -6.646 1.00 92.88 89 GLU A O 1
ATOM 725 N N . VAL A 1 90 ? 4.533 5.076 -6.781 1.00 94.75 90 VAL A N 1
ATOM 726 C CA . VAL A 1 90 ? 4.333 4.348 -5.526 1.00 94.75 90 VAL A CA 1
ATOM 727 C C . VAL A 1 90 ? 3.685 2.984 -5.727 1.00 94.75 90 VAL A C 1
ATOM 729 O O . VAL A 1 90 ? 3.233 2.381 -4.756 1.00 94.75 90 VAL A O 1
ATOM 732 N N . ASP A 1 91 ? 3.602 2.481 -6.955 1.00 95.38 91 ASP A N 1
ATOM 733 C CA . ASP A 1 91 ? 2.987 1.171 -7.195 1.00 95.38 91 ASP A CA 1
ATOM 734 C C . ASP A 1 91 ? 3.968 0.014 -6.947 1.00 95.38 91 ASP A C 1
ATOM 736 O O . ASP A 1 91 ? 3.546 -1.107 -6.709 1.00 95.38 91 ASP A O 1
ATOM 740 N N . GLU A 1 92 ? 5.275 0.267 -6.929 1.00 92.75 92 GLU A N 1
ATOM 741 C CA . GLU A 1 92 ? 6.285 -0.781 -6.729 1.00 92.75 92 GLU A CA 1
ATOM 742 C C . GLU A 1 92 ? 6.308 -1.340 -5.307 1.00 92.75 92 GLU A C 1
ATOM 744 O O . GLU A 1 92 ? 6.140 -0.596 -4.345 1.00 92.75 92 GLU A O 1
ATOM 749 N N . ASP A 1 93 ? 6.588 -2.633 -5.153 1.00 88.38 93 ASP A N 1
ATOM 750 C CA . ASP A 1 93 ? 6.685 -3.267 -3.837 1.00 88.38 93 ASP A CA 1
ATOM 751 C C . ASP A 1 93 ? 7.881 -2.757 -3.003 1.00 88.38 93 ASP A C 1
ATOM 753 O O . ASP A 1 93 ? 8.871 -2.247 -3.534 1.00 88.38 93 ASP A O 1
ATOM 757 N N . LEU A 1 94 ? 7.801 -2.884 -1.670 1.00 87.88 94 LEU A N 1
ATOM 758 C CA . LEU A 1 94 ? 8.856 -2.441 -0.743 1.00 87.88 94 LEU A CA 1
ATOM 759 C C . LEU A 1 94 ? 10.244 -3.027 -1.056 1.00 87.88 94 LEU A C 1
ATOM 761 O O . LEU A 1 94 ? 11.256 -2.405 -0.733 1.00 87.88 94 LEU A O 1
ATOM 765 N N . PHE A 1 95 ? 10.306 -4.213 -1.661 1.00 84.75 95 PHE A N 1
ATOM 766 C CA . PHE A 1 95 ? 11.546 -4.941 -1.901 1.00 84.75 95 PHE A CA 1
ATOM 767 C C . PHE A 1 95 ? 12.137 -4.695 -3.294 1.00 84.75 95 PHE A C 1
ATOM 769 O O . PHE A 1 95 ? 13.240 -5.165 -3.581 1.00 84.75 95 PHE A O 1
ATOM 776 N N . GLN A 1 96 ? 11.461 -3.921 -4.147 1.00 78.56 96 GLN A N 1
ATOM 777 C CA . GLN A 1 96 ? 11.909 -3.625 -5.508 1.00 78.56 96 GLN A CA 1
ATOM 778 C C . GLN A 1 96 ? 13.300 -2.975 -5.545 1.00 78.56 96 GLN A C 1
ATOM 780 O O . GLN A 1 96 ? 14.092 -3.256 -6.443 1.00 78.56 96 GLN A O 1
ATOM 785 N N . THR A 1 97 ? 13.642 -2.157 -4.547 1.00 72.88 97 THR A N 1
ATOM 786 C CA . THR A 1 97 ? 14.965 -1.518 -4.433 1.00 72.88 97 THR A CA 1
ATOM 787 C C . THR A 1 97 ? 16.107 -2.529 -4.326 1.00 72.88 97 THR A C 1
ATOM 789 O O . THR A 1 97 ? 17.201 -2.268 -4.821 1.00 72.88 97 THR A O 1
ATOM 792 N N . TYR A 1 98 ? 15.849 -3.702 -3.745 1.00 77.44 98 TYR A N 1
ATOM 793 C CA . TYR A 1 98 ? 16.835 -4.768 -3.587 1.00 77.44 98 TYR A CA 1
ATOM 794 C C . TYR A 1 98 ? 16.950 -5.669 -4.821 1.00 77.44 98 TYR A C 1
ATOM 796 O O . TYR A 1 98 ? 17.919 -6.415 -4.925 1.00 77.44 98 TYR A O 1
ATOM 804 N N . LYS A 1 99 ? 16.021 -5.584 -5.788 1.00 73.81 99 LYS A N 1
ATOM 805 C CA . LYS A 1 99 ? 16.120 -6.354 -7.042 1.00 73.81 99 LYS A CA 1
ATOM 806 C C . LYS A 1 99 ? 17.297 -5.921 -7.913 1.00 73.81 99 LYS A C 1
ATOM 808 O O . LYS A 1 99 ? 17.781 -6.725 -8.692 1.00 73.81 99 LYS A O 1
ATOM 813 N N . ASN A 1 100 ? 17.766 -4.682 -7.760 1.00 71.94 100 ASN A N 1
ATOM 814 C CA . ASN A 1 100 ? 18.899 -4.144 -8.519 1.00 71.94 100 ASN A CA 1
ATOM 815 C C . ASN A 1 100 ? 20.259 -4.399 -7.841 1.00 71.94 100 ASN A C 1
ATOM 817 O O . ASN A 1 100 ? 21.267 -3.847 -8.277 1.00 71.94 100 ASN A O 1
ATOM 821 N N . LEU A 1 101 ? 20.284 -5.148 -6.733 1.00 71.81 101 LEU A N 1
ATOM 822 C CA . LEU A 1 101 ? 21.477 -5.365 -5.905 1.00 71.81 101 LEU A CA 1
ATOM 823 C C . LEU A 1 101 ? 22.133 -6.742 -6.115 1.00 71.81 101 LEU A C 1
ATOM 825 O O . LEU A 1 101 ? 23.054 -7.103 -5.383 1.00 71.81 101 LEU A O 1
ATOM 829 N N . ILE A 1 102 ? 21.647 -7.492 -7.099 1.00 61.53 102 ILE A N 1
ATOM 830 C CA . ILE A 1 102 ? 22.061 -8.837 -7.515 1.00 61.53 102 ILE A CA 1
ATOM 831 C C . ILE A 1 102 ? 22.168 -8.855 -9.035 1.00 61.53 102 ILE A C 1
ATOM 833 O O . ILE A 1 102 ? 23.068 -9.566 -9.530 1.00 61.53 102 ILE A O 1
#

InterPro domains:
  IPR007218 DNA polymerase delta, subunit 4 [PF04081] (18-92)
  IPR007218 DNA polymerase delta, subunit 4 [PTHR14303] (11-96)

Secondary structure (DSSP, 8-state):
-----------------SSSSHHHHHHHHHHHHHHHHHHHHHHHHHHHH-GGG---TTS-HHHHHHHHHHTT----HHHHHHHHHHGGGG-S-TTGGGGGG-

Foldseek 3Di:
DDDDDDDDDDDDPDPPDPDPPPPVVVVVVVVVVVVVVVVLVVVLLVLLPDCLLPHQPPFWPLVSQVSSVVVVVCRDVSNVVSCVVVPPVRRHHPCVVVVVVD

Radius of gyration: 30.11 Å; chains: 1; bounding box: 35×108×19 Å

Sequence (102 aa):
MQRGRITAYGKAKRNSAKASKDKKQKQKTVVTNIQEREQEERILKEFDLNYQFGPCVGIGRLTRWKRAQSLGLNPPKIVLEILERRGSEVDEDLFQTYKNLI

pLDDT: mean 80.3, std 19.72, range [41.88, 98.38]